Protein AF-A0A8U1BIF5-F1 (afdb_monomer_lite)

Secondary structure (DSSP, 8-state):
-PPPEEEE---GGGHHHHHHS-GGGGGSHHHHHHHHHHHHHTTSEEEE----S---------------------------S---HHHHHHHTTTTSPPPPHHHHHHHHHHHHHHHHHHHHHHHHHSHHHHHHHHHHHHHHHHHHHHHHHHHHHHHHHHT-PPPPPPPP-----------

Structure (mmCIF, N/CA/C/O backbone):
data_AF-A0A8U1BIF5-F1
#
_entry.id   AF-A0A8U1BIF5-F1
#
loop_
_atom_site.group_PDB
_atom_site.id
_atom_site.type_symbol
_atom_site.label_atom_id
_atom_site.label_alt_id
_atom_site.label_comp_id
_atom_site.label_asym_id
_atom_site.label_entity_id
_atom_site.label_seq_id
_atom_site.pdbx_PDB_ins_code
_atom_site.Cartn_x
_atom_site.Cartn_y
_atom_site.Cartn_z
_atom_site.occupancy
_atom_site.B_iso_or_equiv
_atom_site.auth_seq_id
_atom_site.auth_comp_id
_atom_site.auth_asym_id
_atom_site.auth_atom_id
_atom_site.pdbx_PDB_model_num
ATOM 1 N N . MET A 1 1 ? -1.801 -7.694 17.442 1.00 39.91 1 MET A N 1
ATOM 2 C CA . MET A 1 1 ? -0.949 -8.148 16.326 1.00 39.91 1 MET A CA 1
ATOM 3 C C . MET A 1 1 ? -0.050 -7.006 15.877 1.00 39.91 1 MET A C 1
ATOM 5 O O . MET A 1 1 ? -0.593 -5.944 15.573 1.00 39.91 1 MET A O 1
ATOM 9 N N . PRO A 1 2 ? 1.286 -7.154 15.883 1.00 49.31 2 PRO A N 1
ATOM 10 C CA . PRO A 1 2 ? 2.153 -6.199 15.201 1.00 49.31 2 PRO A CA 1
ATOM 11 C C . PRO A 1 2 ? 1.771 -6.178 13.717 1.00 49.31 2 PRO A C 1
ATOM 13 O O . PRO A 1 2 ? 1.624 -7.221 13.086 1.00 49.31 2 PRO A O 1
ATOM 16 N N . THR A 1 3 ? 1.511 -4.988 13.175 1.00 53.16 3 THR A N 1
ATOM 17 C CA . THR A 1 3 ? 1.183 -4.838 11.753 1.00 53.16 3 THR A CA 1
ATOM 18 C C . THR A 1 3 ? 2.386 -5.275 10.930 1.00 53.16 3 THR A C 1
ATOM 20 O O . THR A 1 3 ? 3.443 -4.657 11.086 1.00 53.16 3 THR A O 1
ATOM 23 N N . PRO A 1 4 ? 2.247 -6.265 10.036 1.00 59.94 4 PRO A N 1
ATOM 24 C CA . PRO A 1 4 ? 3.341 -6.623 9.160 1.00 59.94 4 PRO A CA 1
ATOM 25 C C . PRO A 1 4 ? 3.730 -5.414 8.307 1.00 59.94 4 PRO A C 1
ATOM 27 O O . PRO A 1 4 ? 2.884 -4.692 7.749 1.00 59.94 4 PRO A O 1
ATOM 30 N N . TYR A 1 5 ? 5.029 -5.167 8.235 1.00 73.81 5 TYR A N 1
ATOM 31 C CA . TYR A 1 5 ? 5.594 -4.093 7.443 1.00 73.81 5 TYR A CA 1
ATOM 32 C C . TYR A 1 5 ? 6.509 -4.689 6.383 1.00 73.81 5 TYR A C 1
ATOM 34 O O . TYR A 1 5 ? 7.292 -5.597 6.636 1.00 73.81 5 TYR A O 1
ATOM 42 N N . PHE A 1 6 ? 6.363 -4.199 5.158 1.00 84.94 6 PHE A N 1
ATOM 43 C CA . PHE A 1 6 ? 7.380 -4.419 4.147 1.00 84.94 6 PHE A CA 1
ATOM 44 C C . PHE A 1 6 ? 8.473 -3.363 4.313 1.00 84.94 6 PHE A C 1
ATOM 46 O O . PHE A 1 6 ? 8.212 -2.262 4.813 1.00 84.94 6 PHE A O 1
ATOM 53 N N . THR A 1 7 ? 9.659 -3.686 3.825 1.00 90.12 7 THR A N 1
ATOM 54 C CA . THR A 1 7 ? 10.799 -2.773 3.764 1.00 90.12 7 THR A CA 1
ATOM 55 C C . THR A 1 7 ? 11.155 -2.533 2.304 1.00 90.12 7 THR A C 1
ATOM 57 O O . THR A 1 7 ? 11.155 -3.479 1.521 1.00 90.12 7 THR A O 1
ATOM 60 N N . LEU A 1 8 ? 11.425 -1.275 1.942 1.00 94.62 8 LEU A N 1
ATOM 61 C CA . LEU A 1 8 ? 11.932 -0.889 0.625 1.00 94.62 8 LEU A CA 1
ATOM 62 C C . LEU A 1 8 ? 13.461 -0.786 0.679 1.00 94.62 8 LEU A C 1
ATOM 64 O O . LEU A 1 8 ? 13.992 0.081 1.370 1.00 94.62 8 LEU A O 1
ATOM 68 N N . ASP A 1 9 ? 14.151 -1.635 -0.072 1.00 94.94 9 ASP A N 1
ATOM 69 C CA . ASP A 1 9 ? 15.591 -1.576 -0.325 1.00 94.94 9 ASP A CA 1
ATOM 70 C C . ASP A 1 9 ? 15.832 -1.164 -1.784 1.00 94.94 9 ASP A C 1
ATOM 72 O O . ASP A 1 9 ? 15.836 -1.979 -2.704 1.00 94.94 9 ASP A O 1
ATOM 76 N N . ALA A 1 10 ? 15.960 0.142 -2.025 1.00 95.06 10 ALA A N 1
ATOM 77 C CA . ALA A 1 10 ? 16.129 0.671 -3.374 1.00 95.06 10 ALA A CA 1
ATOM 78 C C . ALA A 1 10 ? 17.547 0.402 -3.898 1.00 95.06 10 ALA A C 1
ATOM 80 O O . ALA A 1 10 ? 18.522 1.030 -3.480 1.00 95.06 10 ALA A O 1
ATOM 81 N N . GLN A 1 11 ? 17.668 -0.473 -4.892 1.00 95.44 11 GLN A N 1
ATOM 82 C CA . GLN A 1 11 ? 18.962 -0.920 -5.386 1.00 95.44 11 GLN A CA 1
ATOM 83 C C . GLN A 1 11 ? 19.448 -0.062 -6.554 1.00 95.44 11 GLN A C 1
ATOM 85 O O . GLN A 1 11 ? 18.744 0.185 -7.543 1.00 95.44 11 GLN A O 1
ATOM 90 N N . LEU A 1 12 ? 20.712 0.363 -6.477 1.00 93.81 12 LEU A N 1
ATOM 91 C CA . LEU A 1 12 ? 21.331 1.260 -7.459 1.00 93.81 12 LEU A CA 1
ATOM 92 C C . LEU A 1 12 ? 21.255 0.715 -8.895 1.00 93.81 12 LEU A C 1
ATOM 94 O O . LEU A 1 12 ? 20.944 1.454 -9.826 1.00 93.81 12 LEU A O 1
ATOM 98 N N . ARG A 1 13 ? 21.451 -0.600 -9.063 1.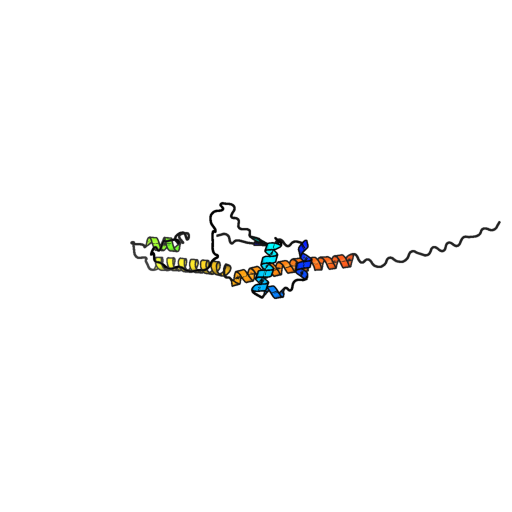00 95.25 13 ARG A N 1
ATOM 99 C CA . ARG A 1 13 ? 21.428 -1.297 -10.363 1.00 95.25 13 ARG A CA 1
ATOM 100 C C . ARG A 1 13 ? 20.119 -1.134 -11.142 1.00 95.25 13 ARG A C 1
ATOM 102 O O . ARG A 1 13 ? 20.127 -1.241 -12.364 1.00 95.25 13 ARG A O 1
ATOM 109 N N . PHE A 1 14 ? 19.014 -0.850 -10.455 1.00 96.38 14 PHE A N 1
ATOM 110 C CA . PHE A 1 14 ? 17.703 -0.674 -11.077 1.00 96.38 14 PHE A CA 1
ATOM 111 C C . PHE A 1 14 ? 17.321 0.790 -11.293 1.00 96.38 14 PHE A C 1
ATOM 113 O O . PHE A 1 14 ? 16.252 1.067 -11.827 1.00 96.38 14 PHE A O 1
ATOM 120 N N . HIS A 1 15 ? 18.171 1.755 -10.937 1.00 95.38 15 HIS A N 1
ATOM 121 C CA . HIS A 1 15 ? 17.793 3.163 -11.036 1.00 95.38 15 HIS A CA 1
ATOM 122 C C . HIS A 1 15 ? 17.472 3.606 -12.471 1.00 95.38 15 HIS A C 1
ATOM 124 O O . HIS A 1 15 ? 16.437 4.229 -12.701 1.00 95.38 15 HIS A O 1
ATOM 130 N N . ASP A 1 16 ? 18.270 3.187 -13.454 1.00 95.38 16 ASP A N 1
ATOM 131 C CA . ASP A 1 16 ? 17.993 3.473 -14.868 1.00 95.38 16 ASP A CA 1
ATOM 132 C C . ASP A 1 16 ? 16.726 2.777 -15.388 1.00 95.38 16 ASP A C 1
ATOM 134 O O . ASP A 1 16 ? 16.078 3.290 -16.303 1.00 95.38 16 ASP A O 1
ATOM 138 N N . LYS A 1 17 ? 16.367 1.609 -14.828 1.00 95.81 17 LYS A N 1
ATOM 139 C CA . LYS A 1 17 ? 15.109 0.901 -15.134 1.00 95.81 17 LYS A CA 1
ATOM 140 C C . LYS A 1 17 ? 13.934 1.765 -14.675 1.00 95.81 17 LYS A C 1
ATOM 142 O O . LYS A 1 17 ? 13.051 2.060 -15.474 1.00 95.81 17 LYS A O 1
ATOM 147 N N . TRP A 1 18 ? 13.976 2.236 -13.430 1.00 95.81 18 TRP A N 1
ATOM 148 C CA . TRP A 1 18 ? 12.922 3.049 -12.819 1.00 95.81 18 TRP A CA 1
ATOM 149 C C . TRP A 1 18 ? 12.678 4.384 -13.524 1.00 95.81 18 TRP A C 1
ATOM 151 O O . TRP A 1 18 ? 11.527 4.779 -13.683 1.00 95.81 18 TRP A O 1
ATOM 161 N N . LEU A 1 19 ? 13.725 5.042 -14.023 1.00 95.25 19 LEU A N 1
ATOM 162 C CA . LEU A 1 19 ? 13.591 6.312 -14.752 1.00 95.25 19 LEU A CA 1
ATOM 163 C C . LEU A 1 19 ? 12.954 6.171 -16.142 1.00 95.25 19 LEU A C 1
ATOM 165 O O . LEU A 1 19 ? 12.495 7.160 -16.707 1.00 95.25 19 LEU A O 1
ATOM 169 N N . LYS A 1 20 ? 12.935 4.959 -16.706 1.00 95.62 20 LYS A N 1
ATOM 170 C CA . LYS A 1 20 ? 12.346 4.670 -18.025 1.00 95.62 20 LYS A CA 1
ATOM 171 C C . LYS A 1 20 ? 10.910 4.157 -17.941 1.00 95.62 20 LYS A C 1
ATOM 173 O O . LYS A 1 20 ? 10.258 4.009 -18.971 1.00 95.62 20 LYS A O 1
ATOM 178 N N . ILE A 1 21 ? 10.437 3.834 -16.741 1.00 93.75 21 ILE A N 1
ATOM 179 C CA . ILE A 1 21 ? 9.101 3.292 -16.518 1.00 93.75 21 ILE A CA 1
ATOM 180 C C . ILE A 1 21 ? 8.051 4.403 -16.626 1.00 93.75 21 ILE A C 1
ATOM 182 O O . ILE A 1 21 ? 8.236 5.509 -16.124 1.00 93.75 21 ILE A O 1
ATOM 186 N N . ASP A 1 22 ? 6.910 4.081 -17.237 1.00 95.19 22 ASP A N 1
ATOM 187 C CA .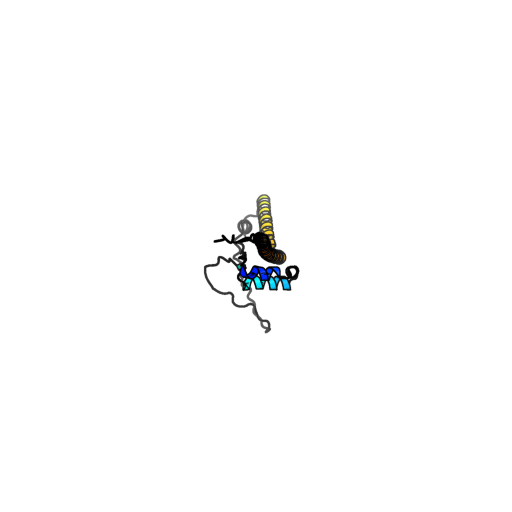 ASP A 1 22 ? 5.723 4.933 -17.182 1.00 95.19 22 ASP A CA 1
ATOM 188 C C . ASP A 1 22 ? 5.045 4.826 -15.807 1.00 95.19 22 ASP A C 1
ATOM 190 O O . ASP A 1 22 ? 4.356 3.849 -15.498 1.00 95.19 22 ASP A O 1
ATOM 194 N N . LEU A 1 23 ? 5.235 5.859 -14.984 1.00 94.31 23 LEU A N 1
ATOM 195 C CA . LEU A 1 23 ? 4.708 5.936 -13.622 1.00 94.31 23 LEU A CA 1
ATOM 196 C C . LEU A 1 23 ? 3.172 6.003 -13.573 1.00 94.31 23 LEU A C 1
ATOM 198 O O . LEU A 1 23 ? 2.583 5.642 -12.554 1.00 94.31 23 LEU A O 1
ATOM 202 N N . GLN A 1 24 ? 2.497 6.416 -14.654 1.00 96.12 24 GLN A N 1
ATOM 203 C CA . GLN A 1 24 ? 1.029 6.478 -14.690 1.00 96.12 24 GLN A CA 1
ATOM 204 C C . GLN A 1 24 ? 0.383 5.093 -14.551 1.00 96.12 24 GLN A C 1
ATOM 206 O O . GLN A 1 24 ? -0.740 4.981 -14.048 1.00 96.12 24 GLN A O 1
ATOM 211 N N . ARG A 1 25 ? 1.106 4.021 -14.905 1.00 95.44 25 ARG A N 1
ATOM 212 C CA . ARG A 1 25 ? 0.632 2.631 -14.785 1.00 95.44 25 ARG A CA 1
ATOM 213 C C . ARG A 1 25 ? 0.196 2.272 -13.364 1.00 95.44 25 ARG A C 1
ATOM 215 O O . ARG A 1 25 ? -0.738 1.485 -13.205 1.00 95.44 25 ARG A O 1
ATOM 222 N N . VAL A 1 26 ? 0.773 2.917 -12.347 1.00 96.50 26 VAL A N 1
ATOM 223 C CA . VAL A 1 26 ? 0.481 2.692 -10.920 1.00 96.50 26 VAL A CA 1
ATOM 224 C C . VAL A 1 26 ? -0.969 3.028 -10.516 1.00 96.50 26 VAL A C 1
ATOM 226 O O . VAL A 1 26 ? -1.466 2.589 -9.472 1.00 96.50 26 VAL A O 1
ATOM 229 N N . PHE A 1 27 ? -1.680 3.817 -11.329 1.00 94.62 27 PHE A N 1
ATOM 230 C CA . PHE A 1 27 ? -3.078 4.180 -11.074 1.00 94.62 27 PHE A CA 1
ATOM 231 C C . PHE A 1 27 ? -4.076 3.147 -11.610 1.00 94.62 27 PHE A C 1
ATOM 233 O O . PHE A 1 27 ? -5.212 3.103 -11.135 1.00 94.62 27 PHE A O 1
ATOM 240 N N . SER A 1 28 ? -3.644 2.263 -12.510 1.00 96.50 28 SER A N 1
ATOM 241 C CA . SER A 1 28 ? -4.424 1.103 -12.951 1.00 96.50 28 SER A CA 1
ATOM 242 C C . SER A 1 28 ? -4.250 -0.077 -11.987 1.00 96.50 28 SER A C 1
ATOM 244 O O . SER A 1 28 ? -3.209 -0.212 -11.348 1.00 96.50 28 SER A O 1
ATOM 246 N N . ALA A 1 29 ? -5.268 -0.935 -11.852 1.00 92.00 29 ALA A N 1
ATOM 247 C CA . ALA A 1 29 ? -5.174 -2.108 -10.977 1.00 92.00 29 ALA A CA 1
ATOM 248 C C . ALA A 1 29 ? -4.119 -3.111 -11.474 1.00 92.00 29 ALA A C 1
ATOM 250 O O . ALA A 1 29 ? -3.314 -3.588 -10.681 1.00 92.00 29 ALA A O 1
ATOM 251 N N . GLU A 1 30 ? -4.100 -3.372 -12.782 1.00 96.00 30 GLU A N 1
ATOM 252 C CA . GLU A 1 30 ? -3.140 -4.268 -13.431 1.00 96.00 30 GLU A CA 1
ATOM 253 C C . GLU A 1 30 ? -1.713 -3.718 -13.343 1.00 96.00 30 GLU A C 1
ATOM 255 O O . GLU A 1 30 ? -0.833 -4.389 -12.812 1.00 96.00 30 GLU A O 1
ATOM 260 N N . GLY A 1 31 ? -1.499 -2.455 -13.729 1.00 97.12 31 GLY A N 1
ATOM 261 C CA . GLY A 1 31 ? -0.177 -1.832 -13.672 1.00 97.12 31 GLY A CA 1
ATOM 262 C C . GLY A 1 31 ? 0.378 -1.710 -12.251 1.00 97.12 31 GLY A C 1
ATOM 263 O O . GLY A 1 31 ? 1.573 -1.912 -12.050 1.00 97.12 31 GLY A O 1
ATOM 264 N N . LEU A 1 32 ? -0.469 -1.455 -11.245 1.00 96.94 32 LEU A N 1
ATOM 265 C CA . LEU A 1 32 ? -0.055 -1.493 -9.839 1.00 96.94 32 LEU A CA 1
ATOM 266 C C . LEU A 1 32 ? 0.459 -2.883 -9.441 1.00 96.94 32 LEU A C 1
ATOM 268 O O . LEU A 1 32 ? 1.528 -2.987 -8.843 1.00 96.94 32 LEU A O 1
ATOM 272 N N . SER A 1 33 ? -0.287 -3.939 -9.774 1.00 96.00 33 SER A N 1
ATOM 273 C CA . SER A 1 33 ? 0.106 -5.319 -9.476 1.00 96.00 33 SER A CA 1
ATOM 274 C C . SER A 1 33 ? 1.389 -5.721 -10.199 1.00 96.00 33 SER A C 1
ATOM 276 O O . SER A 1 33 ? 2.267 -6.316 -9.582 1.00 96.00 33 SER A O 1
ATOM 278 N N . GLU A 1 34 ? 1.534 -5.371 -11.475 1.00 96.81 34 GLU A N 1
ATOM 279 C CA . GLU A 1 34 ? 2.747 -5.645 -12.248 1.00 96.81 34 GLU A CA 1
ATOM 280 C C . GLU A 1 34 ? 3.974 -4.964 -11.639 1.00 96.81 34 GLU A C 1
ATOM 282 O O . GLU A 1 34 ? 4.972 -5.628 -11.376 1.00 96.81 34 GLU A O 1
ATOM 287 N N . MET A 1 35 ? 3.895 -3.659 -11.363 1.00 97.06 35 MET A N 1
ATOM 288 C CA . MET A 1 35 ? 5.009 -2.899 -10.789 1.00 97.06 35 MET A CA 1
ATOM 289 C C . MET A 1 35 ? 5.380 -3.394 -9.389 1.00 97.06 35 MET A C 1
ATOM 291 O O . MET A 1 35 ? 6.560 -3.529 -9.080 1.00 97.06 35 MET A O 1
ATOM 295 N N . TRP A 1 36 ? 4.383 -3.701 -8.555 1.00 95.81 36 TRP A N 1
ATOM 296 C CA . TRP A 1 36 ? 4.610 -4.279 -7.232 1.00 95.81 36 TRP A CA 1
ATOM 297 C C . TRP A 1 36 ? 5.305 -5.641 -7.327 1.00 95.81 36 TRP A C 1
ATOM 299 O O . TRP A 1 36 ? 6.297 -5.875 -6.645 1.00 95.81 36 TRP A O 1
ATOM 309 N N . ASN A 1 37 ? 4.835 -6.521 -8.213 1.00 95.44 37 ASN A N 1
ATOM 310 C CA . ASN A 1 37 ? 5.441 -7.834 -8.424 1.00 95.44 37 ASN A CA 1
ATOM 311 C C . ASN A 1 37 ? 6.874 -7.725 -8.957 1.00 95.44 37 ASN A C 1
ATOM 313 O O . ASN A 1 37 ? 7.722 -8.514 -8.556 1.00 95.44 37 ASN A O 1
ATOM 317 N N . GLU A 1 38 ? 7.164 -6.760 -9.831 1.00 95.69 38 GLU A N 1
ATOM 318 C CA . GLU A 1 38 ? 8.534 -6.485 -10.274 1.00 95.69 38 GLU A CA 1
ATOM 319 C C . GLU A 1 38 ? 9.432 -6.072 -9.103 1.00 95.69 38 GLU A C 1
ATOM 321 O O . GLU A 1 38 ? 10.530 -6.600 -8.991 1.00 95.69 38 GLU A O 1
ATOM 326 N N . MET A 1 39 ? 8.953 -5.228 -8.182 1.00 95.56 39 MET A N 1
ATOM 327 C CA . MET A 1 39 ? 9.711 -4.875 -6.971 1.00 95.56 39 MET A CA 1
ATOM 328 C C . MET A 1 39 ? 9.986 -6.087 -6.075 1.00 95.56 39 MET A C 1
ATOM 330 O O . MET A 1 39 ? 11.070 -6.179 -5.502 1.00 95.56 39 MET A O 1
ATOM 334 N N . VAL A 1 40 ? 9.031 -7.021 -5.959 1.00 94.62 40 VAL A N 1
ATOM 335 C CA . VAL A 1 40 ? 9.244 -8.288 -5.234 1.00 94.62 40 VAL A CA 1
ATOM 336 C C . VAL A 1 40 ? 10.304 -9.138 -5.940 1.00 94.62 40 VAL A C 1
ATOM 338 O O . VAL A 1 40 ? 11.208 -9.649 -5.287 1.00 94.62 40 VAL A O 1
ATOM 341 N N . LYS A 1 41 ? 10.220 -9.283 -7.270 1.00 94.69 41 LYS A N 1
ATOM 342 C CA . LYS A 1 41 ? 11.180 -10.071 -8.069 1.00 94.69 41 LYS A CA 1
ATOM 343 C C . LYS A 1 41 ? 12.590 -9.488 -8.047 1.00 94.69 41 LYS A C 1
ATOM 345 O O . LYS A 1 41 ? 13.554 -10.242 -8.041 1.00 94.69 41 LYS A O 1
ATOM 350 N N . ASP A 1 42 ? 12.695 -8.164 -8.060 1.00 94.94 42 ASP A N 1
ATOM 351 C CA . ASP A 1 42 ? 13.960 -7.434 -7.996 1.00 94.94 42 ASP A CA 1
ATOM 352 C C . ASP A 1 42 ? 14.558 -7.443 -6.568 1.00 94.94 42 ASP A C 1
ATOM 354 O O . ASP A 1 42 ? 15.649 -6.911 -6.356 1.00 94.94 42 ASP A O 1
ATOM 358 N N . GLU A 1 43 ? 13.864 -8.059 -5.598 1.00 93.88 43 GLU A N 1
ATOM 359 C CA . GLU A 1 43 ? 14.205 -8.099 -4.168 1.00 93.88 43 GLU A CA 1
ATOM 360 C C . GLU A 1 43 ? 14.302 -6.700 -3.531 1.00 93.88 43 GLU A C 1
ATOM 362 O O . GLU A 1 43 ? 14.895 -6.528 -2.469 1.00 93.88 43 GLU A O 1
ATOM 367 N N . GLU A 1 44 ? 13.703 -5.686 -4.163 1.00 94.62 44 GLU A N 1
ATOM 368 C CA . GLU A 1 44 ? 13.672 -4.317 -3.640 1.00 94.62 44 GLU A CA 1
ATOM 369 C C . GLU A 1 44 ? 12.601 -4.145 -2.560 1.00 94.62 44 GLU A C 1
ATOM 371 O O . GLU A 1 44 ? 12.650 -3.181 -1.802 1.00 94.62 44 GLU A O 1
ATOM 376 N N . ILE A 1 45 ? 11.629 -5.058 -2.467 1.00 94.12 45 ILE A N 1
ATOM 377 C CA . ILE A 1 45 ? 10.704 -5.120 -1.332 1.00 94.12 45 ILE A CA 1
ATOM 378 C C . ILE A 1 45 ? 10.689 -6.501 -0.699 1.00 94.12 45 ILE A C 1
ATOM 380 O O . ILE A 1 45 ? 10.503 -7.519 -1.363 1.00 94.12 45 ILE A O 1
ATOM 384 N N . THR A 1 46 ? 10.831 -6.518 0.619 1.00 88.81 46 THR A N 1
ATOM 385 C CA . THR A 1 46 ? 10.751 -7.726 1.440 1.00 88.81 46 THR A CA 1
ATOM 386 C C . THR A 1 46 ? 9.656 -7.562 2.476 1.00 88.81 46 THR A C 1
ATOM 388 O O . THR A 1 46 ? 9.406 -6.464 2.977 1.00 88.81 46 THR A O 1
ATOM 391 N N . PHE A 1 47 ? 8.959 -8.652 2.776 1.00 81.56 47 PHE A N 1
ATOM 392 C CA . PHE A 1 47 ? 7.964 -8.687 3.835 1.00 81.56 47 PHE A CA 1
ATOM 393 C C . PHE A 1 47 ? 8.658 -9.089 5.137 1.00 81.56 47 PHE A C 1
ATOM 395 O O . PHE A 1 47 ? 9.043 -10.246 5.289 1.00 81.56 47 PHE A O 1
ATOM 402 N N . ASN A 1 48 ? 8.813 -8.151 6.075 1.00 67.88 48 ASN A N 1
ATOM 403 C CA . ASN A 1 48 ? 9.243 -8.476 7.432 1.00 67.88 48 ASN A CA 1
ATOM 404 C C . ASN A 1 48 ? 8.026 -8.997 8.203 1.00 67.88 48 ASN A C 1
ATOM 406 O O . ASN A 1 48 ? 7.373 -8.281 8.962 1.00 67.88 48 ASN A O 1
ATOM 410 N N . GLY A 1 49 ? 7.696 -10.261 7.958 1.00 58.94 49 GLY A N 1
ATOM 411 C CA . GLY A 1 49 ? 6.983 -11.066 8.932 1.00 58.94 49 GLY A CA 1
ATOM 412 C C . GLY A 1 49 ? 8.031 -11.607 9.886 1.00 58.94 49 GLY A C 1
ATOM 413 O O . GLY A 1 49 ? 8.736 -12.552 9.550 1.00 58.94 49 GLY A O 1
ATOM 414 N N . GLU A 1 50 ? 8.192 -10.995 11.053 1.00 47.72 50 GLU A N 1
ATOM 415 C CA . GLU A 1 50 ? 8.860 -11.662 12.167 1.00 47.72 50 GLU A CA 1
ATOM 416 C C . GLU A 1 50 ? 7.959 -12.805 12.656 1.00 47.72 50 GLU A C 1
ATOM 418 O O . GLU A 1 50 ? 7.248 -12.705 13.647 1.00 47.72 50 GLU A O 1
ATOM 423 N N . GLU A 1 51 ? 7.975 -13.892 11.889 1.00 44.22 51 GLU A N 1
ATOM 424 C CA . GLU A 1 51 ? 7.487 -15.216 12.247 1.00 44.22 51 GLU A CA 1
ATOM 425 C C . GLU A 1 51 ? 8.651 -16.189 12.039 1.00 44.22 51 GLU A C 1
ATOM 427 O O . GLU A 1 51 ? 8.711 -16.994 11.115 1.00 44.22 51 GLU A O 1
ATOM 432 N N . SER A 1 52 ? 9.660 -16.063 12.898 1.00 45.66 52 SER A N 1
ATOM 433 C CA . SER A 1 52 ? 10.629 -17.129 13.117 1.00 45.66 52 SER A CA 1
ATOM 434 C C . SER A 1 52 ? 10.135 -18.005 14.268 1.00 45.66 52 SER A C 1
ATOM 436 O O . SER A 1 52 ? 10.663 -17.911 15.374 1.00 45.66 52 SER A O 1
ATOM 438 N N . ALA A 1 53 ? 9.108 -18.820 14.026 1.00 40.22 53 ALA A N 1
ATOM 439 C CA . ALA A 1 53 ? 8.874 -20.084 14.728 1.00 40.22 53 ALA A CA 1
ATOM 440 C C . ALA A 1 53 ? 7.702 -20.841 14.077 1.00 40.22 53 ALA A C 1
ATOM 442 O O . ALA A 1 53 ? 6.566 -20.407 14.176 1.00 40.22 53 ALA A O 1
ATOM 443 N N . HIS A 1 54 ? 8.019 -22.018 13.531 1.00 29.12 54 HIS A N 1
ATOM 444 C CA . HIS A 1 54 ? 7.132 -23.087 13.048 1.00 29.12 54 HIS A CA 1
ATOM 445 C C . HIS A 1 54 ? 6.533 -22.984 11.627 1.00 29.12 54 HIS A C 1
ATOM 447 O O . HIS A 1 54 ? 5.679 -22.147 11.370 1.00 29.12 54 HIS A O 1
ATOM 453 N N . PRO A 1 55 ? 6.913 -23.900 10.710 1.00 40.62 55 PRO A N 1
ATOM 454 C CA . PRO A 1 55 ? 6.210 -24.114 9.457 1.00 40.62 55 PRO A CA 1
ATOM 455 C C . PRO A 1 55 ? 5.193 -25.238 9.654 1.00 40.62 55 PRO A C 1
ATOM 457 O O . PRO A 1 55 ? 5.569 -26.394 9.539 1.00 40.62 55 PRO A O 1
ATOM 460 N N . GLU A 1 56 ? 3.930 -24.947 9.951 1.00 36.62 56 GLU A N 1
ATOM 461 C CA . GLU A 1 56 ? 2.879 -25.962 9.810 1.00 36.62 56 GLU A CA 1
ATOM 462 C C . GLU A 1 56 ? 1.609 -25.321 9.231 1.00 36.62 56 GLU A C 1
ATOM 464 O O . GLU A 1 56 ? 0.998 -24.442 9.829 1.00 36.62 56 GLU A O 1
ATOM 469 N N . ASP A 1 57 ? 1.266 -25.812 8.041 1.00 33.56 57 ASP A N 1
ATOM 470 C CA . ASP A 1 57 ? -0.028 -25.774 7.357 1.00 33.56 57 ASP A CA 1
ATOM 471 C C . ASP A 1 57 ? -0.572 -24.441 6.803 1.00 33.56 57 ASP A C 1
ATOM 473 O O . ASP A 1 57 ? -1.472 -23.796 7.334 1.00 33.56 57 ASP A O 1
ATOM 477 N N . CYS A 1 58 ? -0.108 -24.105 5.597 1.00 33.75 58 CYS A N 1
ATOM 478 C CA . CYS A 1 58 ? -0.923 -23.386 4.620 1.00 33.75 58 CYS A CA 1
ATOM 479 C C . CYS A 1 58 ? -1.012 -24.252 3.363 1.00 33.75 58 CYS A C 1
ATOM 481 O O . CYS A 1 58 ? -0.252 -24.078 2.407 1.00 33.75 58 CYS A O 1
ATOM 483 N N . THR A 1 59 ? -1.912 -25.232 3.406 1.00 36.88 59 THR A N 1
ATOM 484 C CA . THR A 1 59 ? -2.239 -26.069 2.255 1.00 36.88 59 THR A CA 1
ATOM 485 C C . THR A 1 59 ? -3.615 -25.671 1.716 1.00 36.88 59 THR A C 1
ATOM 487 O O . THR A 1 59 ? -4.629 -25.774 2.398 1.00 36.88 59 THR A O 1
ATOM 490 N N . ASP A 1 60 ? -3.587 -25.230 0.458 1.00 34.81 60 ASP A N 1
ATOM 491 C CA . ASP A 1 60 ? -4.658 -25.195 -0.541 1.00 34.81 60 ASP A CA 1
ATOM 492 C C . ASP A 1 60 ? -5.785 -24.153 -0.453 1.00 34.81 60 ASP A C 1
ATOM 494 O O . ASP A 1 60 ? -6.798 -24.314 0.218 1.00 34.81 60 ASP A O 1
ATOM 498 N N . CYS A 1 61 ? -5.699 -23.163 -1.352 1.00 32.12 61 CYS A N 1
ATOM 499 C CA . CYS A 1 61 ? -6.865 -22.540 -1.987 1.00 32.12 61 CYS A CA 1
ATOM 500 C C . CYS A 1 61 ? -6.588 -22.242 -3.475 1.00 32.12 61 CYS A C 1
ATOM 502 O O . CYS A 1 61 ? -6.514 -21.092 -3.902 1.00 32.12 61 CYS A O 1
ATOM 504 N N . PHE A 1 62 ? -6.471 -23.296 -4.287 1.00 35.06 62 PHE A N 1
ATOM 505 C CA . PHE A 1 62 ? -6.757 -23.250 -5.726 1.00 35.06 62 PHE A CA 1
ATOM 506 C C . PHE A 1 62 ? -7.535 -24.507 -6.120 1.00 35.06 62 PHE A C 1
ATOM 508 O O . PHE A 1 62 ? -7.071 -25.614 -5.880 1.00 35.06 62 PHE A O 1
ATOM 515 N N . GLY A 1 63 ? -8.674 -24.341 -6.800 1.00 30.03 63 GLY A N 1
ATOM 516 C CA . GLY A 1 63 ? -9.259 -25.423 -7.597 1.00 30.03 63 GLY A CA 1
ATOM 517 C C . GLY A 1 63 ? -10.762 -25.620 -7.444 1.00 30.03 63 GLY A C 1
ATOM 518 O O . GLY A 1 63 ? -11.249 -26.297 -6.550 1.00 30.03 63 GLY A O 1
ATOM 519 N N . THR A 1 64 ? -11.498 -25.072 -8.398 1.00 34.31 64 THR A N 1
ATOM 520 C CA . THR A 1 64 ? -12.902 -25.338 -8.710 1.00 34.31 64 THR A CA 1
ATOM 521 C C . THR A 1 64 ? -13.188 -26.839 -8.935 1.00 34.31 64 THR A C 1
ATOM 523 O O . THR A 1 64 ? -12.418 -27.490 -9.635 1.00 34.31 64 THR A O 1
ATOM 526 N N . GLN A 1 65 ? -14.360 -27.332 -8.478 1.00 34.78 65 GLN A N 1
ATOM 527 C CA . GLN A 1 65 ? -15.359 -28.137 -9.236 1.00 34.78 65 GLN A CA 1
ATOM 528 C C . GLN A 1 65 ? -15.974 -29.368 -8.503 1.00 34.78 65 GLN A C 1
ATOM 530 O O . GLN A 1 65 ? -15.386 -30.437 -8.441 1.00 34.78 65 GLN A O 1
ATOM 535 N N . LYS A 1 66 ? -17.242 -29.196 -8.078 1.00 40.97 66 LYS A N 1
ATOM 536 C CA . LYS A 1 66 ? -18.394 -30.136 -7.967 1.00 40.97 66 LYS A CA 1
ATOM 537 C C . LYS A 1 66 ? -18.184 -31.598 -7.502 1.00 40.97 66 LYS A C 1
ATOM 539 O O . LYS A 1 66 ? -17.729 -32.410 -8.300 1.00 40.97 66 LYS A O 1
ATOM 544 N N . LYS A 1 67 ? -18.826 -31.979 -6.379 1.00 32.84 67 LYS A N 1
ATOM 545 C CA . LYS A 1 67 ? -19.881 -33.027 -6.304 1.00 32.84 67 LYS A CA 1
ATOM 546 C C . LYS A 1 67 ? -20.598 -33.011 -4.936 1.00 32.84 67 LYS A C 1
ATOM 548 O O . LYS A 1 67 ? -19.991 -32.711 -3.921 1.00 32.84 67 LYS A O 1
ATOM 553 N N . ASP A 1 68 ? -21.894 -33.286 -5.007 1.00 35.66 68 ASP A N 1
ATOM 554 C CA . ASP A 1 68 ? -22.953 -33.334 -3.991 1.00 35.66 68 ASP A CA 1
ATOM 555 C C . ASP A 1 68 ? -22.723 -34.368 -2.861 1.00 35.66 68 ASP A C 1
ATOM 557 O O . ASP A 1 68 ? -22.143 -35.418 -3.140 1.00 35.66 68 ASP A O 1
ATOM 561 N N . GLU A 1 69 ? -23.212 -34.056 -1.645 1.00 31.78 69 GLU A N 1
ATOM 562 C CA . GLU A 1 69 ? -23.926 -34.926 -0.672 1.00 31.78 69 GLU A CA 1
ATOM 563 C C . GLU A 1 69 ? -23.606 -34.624 0.821 1.00 31.78 69 GLU A C 1
ATOM 565 O O . GLU A 1 69 ? -22.541 -34.944 1.340 1.00 31.78 69 GLU A O 1
ATOM 570 N N . SER A 1 70 ? -24.581 -33.994 1.496 1.00 41.69 70 SER A N 1
ATOM 571 C CA . SER A 1 70 ? -24.983 -34.110 2.916 1.00 41.69 70 SER A CA 1
ATOM 572 C C . SER A 1 70 ? -23.957 -34.588 3.972 1.00 41.69 70 SER A C 1
ATOM 574 O O . SER A 1 70 ? -23.746 -35.792 4.113 1.00 41.69 70 SER A O 1
ATOM 576 N N . ASN A 1 71 ? -23.535 -33.694 4.883 1.00 29.86 71 ASN A N 1
ATOM 577 C CA . ASN A 1 71 ? -23.587 -33.969 6.332 1.00 29.86 71 ASN A CA 1
ATOM 578 C C . ASN A 1 71 ? -23.466 -32.685 7.173 1.00 29.86 71 ASN A C 1
ATOM 580 O O . ASN A 1 71 ? -22.538 -31.897 7.007 1.00 29.86 71 ASN A O 1
ATOM 584 N N . ASP A 1 72 ? -24.406 -32.536 8.096 1.00 43.62 72 ASP A N 1
ATOM 585 C CA . ASP A 1 72 ? -24.483 -31.540 9.158 1.00 43.62 72 ASP A CA 1
ATOM 586 C C . ASP A 1 72 ? -23.353 -31.758 10.184 1.00 43.62 72 ASP A C 1
ATOM 588 O O . ASP A 1 72 ? -23.189 -32.866 10.704 1.00 43.62 72 ASP A O 1
ATOM 592 N N . LYS A 1 73 ? -22.540 -30.721 10.422 1.00 38.66 73 LYS A 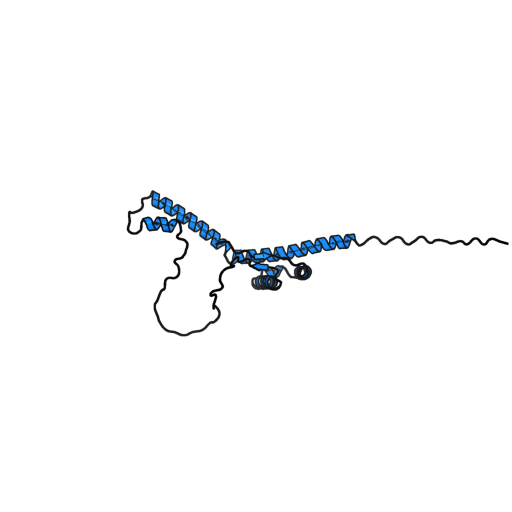N 1
ATOM 593 C CA . LYS A 1 73 ? -21.650 -30.542 11.584 1.00 38.66 73 LYS A CA 1
ATOM 594 C C . LYS A 1 73 ? -21.045 -29.141 11.524 1.00 38.66 73 LYS A C 1
ATOM 596 O O . LYS A 1 73 ? -19.909 -28.948 11.095 1.00 38.66 73 LYS A O 1
ATOM 601 N N . GLU A 1 74 ? -21.812 -28.165 11.996 1.00 45.09 74 GLU A N 1
ATOM 602 C CA . GLU A 1 74 ? -21.260 -26.913 12.510 1.00 45.09 74 GLU A CA 1
ATOM 603 C C . GLU A 1 74 ? -20.245 -27.249 13.616 1.00 45.09 74 GLU A C 1
ATOM 605 O O . GLU A 1 74 ? -20.598 -27.620 14.738 1.00 45.09 74 GLU A O 1
ATOM 610 N N . LYS A 1 75 ? -18.954 -27.175 13.292 1.00 34.22 75 LYS A N 1
ATOM 611 C CA . LYS A 1 75 ? -17.873 -27.177 14.275 1.00 34.22 75 LYS A CA 1
ATOM 612 C C . LYS A 1 75 ? -17.247 -25.792 14.292 1.00 34.22 75 LYS A C 1
ATOM 614 O O . LYS A 1 75 ? -16.336 -25.501 13.537 1.00 34.22 75 LYS A O 1
ATOM 619 N N . LYS A 1 76 ? -17.821 -24.958 15.160 1.00 43.62 76 LYS A N 1
ATOM 620 C CA . LYS A 1 76 ? -17.125 -24.232 16.228 1.00 43.62 76 LYS A CA 1
ATOM 621 C C . LYS A 1 76 ? -15.613 -24.040 15.997 1.00 43.62 76 LYS A C 1
ATOM 623 O O . LYS A 1 76 ? -14.816 -24.751 16.598 1.00 43.62 76 LYS A O 1
ATOM 628 N N . GLU A 1 77 ? -15.246 -23.064 15.175 1.00 35.44 77 GLU A N 1
ATOM 629 C CA . GLU A 1 77 ? -13.874 -22.556 15.037 1.00 35.44 77 GLU A CA 1
ATOM 630 C C . GLU A 1 77 ? -13.916 -21.027 14.908 1.00 35.44 77 GLU A C 1
ATOM 632 O O . GLU A 1 77 ? -13.643 -20.465 13.858 1.00 35.44 77 GLU A O 1
ATOM 637 N N . GLU A 1 78 ? -14.333 -20.340 15.973 1.00 39.25 78 GLU A N 1
ATOM 638 C CA . GLU A 1 78 ? -14.107 -18.893 16.111 1.00 39.25 78 GLU A CA 1
ATOM 639 C C . GLU A 1 78 ? -14.195 -18.483 17.594 1.00 39.25 78 GLU A C 1
ATOM 641 O O . GLU A 1 78 ? -14.974 -17.628 17.993 1.00 39.25 78 GLU A O 1
ATOM 646 N N . GLU A 1 79 ? -13.443 -19.156 18.467 1.00 42.09 79 GLU A N 1
ATOM 647 C CA . GLU A 1 79 ? -13.376 -18.802 19.895 1.00 42.09 79 GLU A CA 1
ATOM 648 C C . GLU A 1 79 ? -11.916 -18.716 20.358 1.00 42.09 79 GLU A C 1
ATOM 650 O O . GLU A 1 79 ? -11.512 -19.358 21.313 1.00 42.09 79 GLU A O 1
ATOM 655 N N . GLU A 1 80 ? -11.100 -17.931 19.653 1.00 39.59 80 GLU A N 1
ATOM 656 C CA . GLU A 1 80 ? -9.851 -17.372 20.201 1.00 39.59 80 GLU A CA 1
ATOM 657 C C . GLU A 1 80 ? -9.666 -15.920 19.726 1.00 39.59 80 GLU A C 1
ATOM 659 O O . GLU A 1 80 ? -8.614 -15.488 19.259 1.00 39.59 80 GLU A O 1
ATOM 664 N N . VAL A 1 81 ? -10.723 -15.118 19.857 1.00 42.38 81 VAL A N 1
ATOM 665 C CA . VAL A 1 81 ? -10.554 -13.670 19.993 1.00 42.38 81 VAL A CA 1
ATOM 666 C C . VAL A 1 81 ? -10.274 -13.446 21.470 1.00 42.38 81 VAL A C 1
ATOM 668 O O . VAL A 1 81 ? -11.128 -13.748 22.296 1.00 42.38 81 VAL A O 1
ATOM 671 N N . SER A 1 82 ? -9.070 -12.966 21.797 1.00 47.44 82 SER A N 1
ATOM 672 C CA . SER A 1 82 ? -8.700 -12.437 23.118 1.00 47.44 82 SER A CA 1
ATOM 673 C C . SER A 1 82 ? -9.936 -11.887 23.826 1.00 47.44 82 SER A C 1
ATOM 675 O O . SER A 1 82 ? -10.510 -10.928 23.305 1.00 47.44 82 SER A O 1
ATOM 677 N N . THR A 1 83 ? -10.378 -12.516 24.921 1.00 54.09 83 THR A N 1
ATOM 678 C CA . THR A 1 83 ? -11.631 -12.165 25.603 1.00 54.09 83 THR A CA 1
ATOM 679 C C . THR A 1 83 ? -11.622 -10.674 25.898 1.00 54.09 83 THR A C 1
ATOM 681 O O . THR A 1 83 ? -10.900 -10.182 26.767 1.00 54.09 83 THR A O 1
ATOM 684 N N . SER A 1 84 ? -12.336 -9.925 25.058 1.00 69.06 84 SER A N 1
ATOM 685 C CA . SER A 1 84 ? -12.268 -8.474 25.080 1.00 69.06 84 SER A CA 1
ATOM 686 C C . SER A 1 84 ? -12.850 -7.978 26.397 1.00 69.06 84 SER A C 1
ATOM 688 O O . SER A 1 84 ? -13.690 -8.646 26.999 1.00 69.06 84 SER A O 1
ATOM 690 N N . VAL A 1 85 ? -12.438 -6.797 26.857 1.00 74.25 85 VAL A N 1
ATOM 691 C CA . VAL A 1 85 ? -12.865 -6.244 28.154 1.00 74.25 85 VAL A CA 1
ATOM 692 C C . VAL A 1 85 ? -14.397 -6.229 28.283 1.00 74.25 85 VAL A C 1
ATOM 694 O O . VAL A 1 85 ? -14.921 -6.543 29.348 1.00 74.25 85 VAL A O 1
ATOM 697 N N . HIS A 1 86 ? -15.128 -5.968 27.192 1.00 77.38 86 HIS A N 1
ATOM 698 C CA . HIS A 1 86 ? -16.592 -6.060 27.173 1.00 77.38 86 HIS A CA 1
ATOM 699 C C . HIS A 1 86 ? -17.137 -7.481 27.377 1.00 77.38 86 HIS A C 1
ATOM 701 O O . HIS A 1 86 ? -18.164 -7.630 28.028 1.00 77.38 86 HIS A O 1
ATOM 707 N N . HIS A 1 87 ? -16.463 -8.513 26.861 1.00 81.12 87 HIS A N 1
ATOM 708 C CA . HIS A 1 87 ? -16.855 -9.913 27.047 1.00 81.12 87 HIS A CA 1
ATOM 709 C C . HIS A 1 87 ? -16.790 -10.282 28.527 1.00 81.12 87 HIS A C 1
ATOM 711 O O . HIS A 1 87 ? -17.758 -10.785 29.081 1.00 81.12 87 HIS A O 1
ATOM 717 N N . SER A 1 88 ? -15.693 -9.901 29.190 1.00 80.94 88 SER A N 1
ATOM 718 C CA . SER A 1 88 ? -15.523 -10.129 30.625 1.00 80.94 88 SER A CA 1
ATOM 719 C C . SER A 1 88 ? -16.590 -9.413 31.459 1.00 80.94 88 SER A C 1
ATOM 721 O O . SER A 1 88 ? -17.072 -9.979 32.434 1.00 80.94 88 SER A O 1
ATOM 723 N N . ILE A 1 89 ? -16.991 -8.195 31.073 1.00 81.69 89 ILE A N 1
ATOM 724 C CA . ILE A 1 89 ? -18.071 -7.455 31.747 1.00 81.69 89 ILE A CA 1
ATOM 725 C C . ILE A 1 89 ? -19.415 -8.175 31.566 1.00 81.69 89 ILE A C 1
ATOM 727 O O . ILE A 1 89 ? -20.124 -8.389 32.545 1.00 81.69 89 ILE A O 1
ATOM 731 N N . ILE A 1 90 ? -19.758 -8.574 30.340 1.00 83.19 90 ILE A N 1
ATOM 732 C CA . ILE A 1 90 ? -21.046 -9.216 30.035 1.00 83.19 90 ILE A CA 1
ATOM 733 C C . ILE A 1 90 ? -21.160 -10.583 30.727 1.00 83.19 90 ILE A C 1
ATOM 735 O O . ILE A 1 90 ? -22.199 -10.877 31.315 1.00 83.19 90 ILE A O 1
ATOM 739 N N . GLU A 1 91 ? -20.078 -11.365 30.765 1.00 84.38 91 GLU A N 1
ATOM 740 C CA . GLU A 1 91 ? -20.037 -12.666 31.447 1.00 84.38 91 GLU A CA 1
ATOM 741 C C . GLU A 1 91 ? -20.301 -12.566 32.955 1.00 84.38 91 GLU A C 1
ATOM 743 O O . GLU A 1 91 ? -20.836 -13.499 33.552 1.00 84.38 91 GLU A O 1
ATOM 748 N N . THR A 1 92 ? -19.990 -11.433 33.601 1.00 83.50 92 THR A N 1
ATOM 749 C CA . THR A 1 92 ? -20.331 -11.256 35.027 1.00 83.50 92 THR A CA 1
ATOM 750 C C . THR A 1 92 ? -21.838 -11.191 35.291 1.00 83.50 92 THR A C 1
ATOM 752 O O . THR A 1 92 ? -22.265 -11.332 36.442 1.00 83.50 92 THR A O 1
ATOM 755 N N . TRP A 1 93 ? -22.649 -11.004 34.248 1.00 85.31 93 TRP A N 1
ATOM 756 C CA . TRP A 1 93 ? -24.110 -10.973 34.322 1.00 85.31 93 TRP A CA 1
ATOM 757 C C . TRP A 1 93 ? -24.758 -12.268 33.827 1.00 85.31 93 TRP A C 1
ATOM 759 O O . TRP A 1 93 ? -25.967 -12.450 34.010 1.00 85.31 93 TRP A O 1
ATOM 769 N N . ASP A 1 94 ? -23.978 -13.191 33.262 1.00 84.88 94 ASP A N 1
ATOM 770 C CA . ASP A 1 94 ? -24.496 -14.468 32.789 1.00 84.88 94 ASP A CA 1
ATOM 771 C C . ASP A 1 94 ? -25.035 -15.287 33.958 1.00 84.88 94 ASP A C 1
ATOM 773 O O . ASP A 1 94 ? -24.348 -15.569 34.941 1.00 84.88 94 ASP A O 1
ATOM 777 N N . TRP A 1 95 ? -26.315 -15.649 33.856 1.00 84.25 95 TRP A N 1
ATOM 778 C CA . TRP A 1 95 ? -27.046 -16.385 34.894 1.00 84.25 95 TRP A CA 1
ATOM 779 C C . TRP A 1 95 ? -27.038 -15.705 36.282 1.00 84.25 95 TRP A C 1
ATOM 781 O O . TRP A 1 95 ? -27.337 -16.353 37.287 1.00 84.25 95 TRP A O 1
ATOM 791 N N . GLY A 1 96 ? -26.714 -14.407 36.340 1.00 79.75 96 GLY A N 1
ATOM 792 C CA . GLY A 1 96 ? -26.450 -13.651 37.563 1.00 79.75 96 GLY A CA 1
ATOM 793 C C . GLY A 1 96 ? -27.438 -12.513 37.842 1.00 79.75 96 GLY A C 1
ATOM 794 O O . GLY A 1 96 ? -28.614 -12.550 37.473 1.00 79.75 96 GLY A O 1
ATOM 795 N N . ARG A 1 97 ? -26.959 -11.491 38.565 1.00 85.31 97 ARG A N 1
ATOM 796 C CA . ARG A 1 97 ? -27.726 -10.278 38.890 1.00 85.31 97 ARG A CA 1
ATOM 797 C C . ARG A 1 97 ? -27.932 -9.444 37.626 1.00 85.31 97 ARG A C 1
ATOM 799 O O . ARG A 1 97 ? -26.992 -9.247 36.868 1.00 85.31 97 ARG A O 1
ATOM 806 N N . GLN A 1 98 ? -29.127 -8.874 37.461 1.00 87.56 98 GLN A N 1
ATOM 807 C CA . GLN A 1 98 ? -29.354 -7.876 36.419 1.00 87.56 98 GLN A CA 1
ATOM 808 C C . GLN A 1 98 ? -28.452 -6.647 36.656 1.00 87.56 98 GLN A C 1
ATOM 810 O O . GLN A 1 98 ? -28.433 -6.133 37.786 1.00 87.56 98 GLN A O 1
ATOM 815 N N . PRO A 1 99 ? -27.734 -6.171 35.624 1.00 89.06 99 PRO A N 1
ATOM 816 C CA . PRO A 1 99 ? -26.941 -4.958 35.730 1.00 89.06 99 PRO A CA 1
ATOM 817 C C . PRO A 1 99 ? -27.815 -3.746 36.020 1.00 89.06 99 PRO A C 1
ATOM 819 O O . PRO A 1 99 ? -28.959 -3.658 35.558 1.00 89.06 99 PRO A O 1
ATOM 822 N N . ASP A 1 100 ? -27.275 -2.806 36.782 1.00 92.19 100 ASP A N 1
ATOM 823 C CA . ASP A 1 100 ? -27.913 -1.507 36.951 1.00 92.19 100 ASP A CA 1
ATOM 824 C C . ASP A 1 100 ? -27.626 -0.550 35.778 1.00 92.19 100 ASP A C 1
ATOM 826 O O . ASP A 1 100 ? -26.878 -0.841 34.843 1.00 92.19 100 ASP A O 1
ATOM 830 N N . GLU A 1 101 ? -28.281 0.614 35.790 1.00 93.94 101 GLU A N 1
ATOM 831 C CA . GLU A 1 101 ? -28.156 1.593 34.707 1.00 93.94 101 GLU A CA 1
ATOM 832 C C . GLU A 1 101 ? -26.723 2.136 34.563 1.00 93.94 101 GLU A C 1
ATOM 834 O O . GLU A 1 101 ? -26.325 2.536 33.468 1.00 93.94 101 GLU A O 1
ATOM 839 N N . THR A 1 102 ? -25.945 2.167 35.649 1.00 93.19 102 THR A N 1
ATOM 840 C CA . THR A 1 102 ? -24.558 2.644 35.615 1.00 93.19 102 THR A CA 1
ATOM 841 C C . THR A 1 102 ? -23.638 1.614 34.979 1.00 93.19 102 THR A C 1
ATOM 843 O O . THR A 1 102 ? -22.923 1.946 34.035 1.00 93.19 102 THR A O 1
ATOM 846 N N . GLU A 1 103 ? -23.760 0.353 35.385 1.00 90.44 103 GLU A N 1
ATOM 847 C CA . GLU A 1 103 ? -23.029 -0.776 34.810 1.00 90.44 103 GLU A CA 1
ATOM 848 C C . GLU A 1 103 ? -23.305 -0.932 33.304 1.00 90.44 103 GLU A C 1
ATOM 850 O O . GLU A 1 103 ? -22.389 -1.169 32.512 1.00 90.44 103 GLU A O 1
ATOM 855 N N . LEU A 1 104 ? -24.554 -0.715 32.876 1.00 90.88 104 LEU A N 1
ATOM 856 C CA . LEU A 1 104 ? -24.923 -0.755 31.461 1.00 90.88 104 LEU A CA 1
ATOM 857 C C . LEU A 1 104 ? -24.290 0.390 30.652 1.00 90.88 104 LEU A C 1
ATOM 859 O O . LEU A 1 104 ? -23.848 0.173 29.522 1.00 90.88 104 LEU A O 1
ATOM 863 N N . LYS A 1 105 ? -24.235 1.606 31.210 1.00 93.88 105 LYS A N 1
ATOM 864 C CA . LYS A 1 105 ? -23.583 2.759 30.561 1.00 93.88 105 LYS A CA 1
ATOM 865 C C . LYS A 1 105 ? -22.079 2.551 30.435 1.00 93.88 105 LYS A C 1
ATOM 867 O O . LYS A 1 105 ? -21.525 2.843 29.377 1.00 93.88 105 LYS A O 1
ATOM 872 N N . ASP A 1 106 ? -21.440 2.014 31.468 1.00 90.94 106 ASP A N 1
ATOM 873 C CA . ASP A 1 106 ? -20.008 1.720 31.449 1.00 90.94 106 ASP A CA 1
ATOM 874 C C . ASP A 1 106 ? -19.686 0.630 30.419 1.00 90.94 106 ASP A C 1
ATOM 876 O O . ASP A 1 106 ? -18.788 0.803 29.592 1.00 90.94 106 ASP A O 1
ATOM 880 N N . CYS A 1 107 ? -20.483 -0.444 30.375 1.00 91.06 107 CYS A N 1
ATOM 881 C CA . CYS A 1 107 ? -20.371 -1.483 29.349 1.00 91.06 107 CYS A CA 1
ATOM 882 C C . CYS A 1 107 ? -20.543 -0.912 27.929 1.00 91.06 107 CYS A C 1
ATOM 884 O O . CYS A 1 107 ? -19.745 -1.207 27.037 1.00 91.06 107 CYS A O 1
ATOM 886 N N . LEU A 1 108 ? -21.529 -0.031 27.720 1.00 92.88 108 LEU A N 1
ATOM 887 C CA . LEU A 1 108 ? -21.743 0.639 26.436 1.00 92.88 108 LEU A CA 1
ATOM 888 C C . LEU A 1 108 ? -20.531 1.483 26.017 1.00 92.88 108 LEU A C 1
ATOM 890 O O . LEU A 1 108 ? -20.142 1.453 24.850 1.00 92.88 108 LEU A O 1
ATOM 894 N N . MET A 1 109 ? -19.921 2.219 26.947 1.00 94.25 109 MET A N 1
ATOM 895 C CA . MET A 1 109 ? -18.725 3.018 26.663 1.00 94.25 109 MET A CA 1
ATOM 896 C C . MET A 1 109 ? -17.546 2.142 26.226 1.00 94.25 109 MET A C 1
ATOM 898 O O . MET A 1 109 ? -16.870 2.485 25.255 1.00 94.25 109 MET A O 1
ATOM 902 N N . VAL A 1 110 ? -17.336 0.997 26.885 1.00 92.81 110 VAL A N 1
ATOM 903 C CA . VAL A 1 110 ? -16.301 0.020 26.503 1.00 92.81 110 VAL A CA 1
ATOM 904 C C . VAL A 1 110 ? -16.577 -0.558 25.111 1.00 92.81 110 VAL A C 1
ATOM 906 O O . VAL A 1 110 ? -15.676 -0.604 24.278 1.00 92.81 110 VAL A O 1
ATOM 909 N N . LEU A 1 111 ? -17.825 -0.931 24.814 1.00 90.81 111 LEU A N 1
ATOM 910 C CA . LEU A 1 111 ? -18.212 -1.451 23.496 1.00 90.81 111 LEU A CA 1
ATOM 911 C C . LEU A 1 111 ? -18.004 -0.428 22.372 1.00 90.81 111 LEU A C 1
ATOM 913 O O . LEU A 1 111 ? -17.544 -0.783 21.287 1.00 90.81 111 LEU A O 1
ATOM 917 N N . VAL A 1 112 ? -18.331 0.844 22.612 1.00 94.50 112 VAL A N 1
ATOM 918 C CA . VAL A 1 112 ? -18.124 1.918 21.628 1.00 94.50 112 VAL A CA 1
ATOM 919 C C . VAL A 1 112 ? -16.636 2.131 21.357 1.00 94.50 112 VAL A C 1
ATOM 921 O O . VAL A 1 112 ? -16.244 2.251 20.195 1.00 94.50 112 VAL A O 1
ATOM 924 N N . ASP A 1 113 ? -15.811 2.162 22.402 1.00 92.88 113 ASP A N 1
ATOM 925 C CA . ASP A 1 113 ? -14.357 2.287 22.275 1.00 92.88 113 ASP A CA 1
ATOM 926 C C . ASP A 1 113 ? -13.757 1.099 21.502 1.00 92.88 113 ASP A C 1
ATOM 928 O O . ASP A 1 113 ? -12.990 1.286 20.552 1.00 92.88 113 ASP A O 1
ATOM 932 N N . ASP A 1 114 ? -14.176 -0.126 21.817 1.00 89.62 114 ASP A N 1
ATOM 933 C CA . ASP A 1 114 ? -13.717 -1.327 21.117 1.00 89.62 114 ASP A CA 1
ATOM 934 C C . ASP A 1 114 ? -14.142 -1.335 19.645 1.00 89.62 114 ASP A C 1
ATOM 936 O O . ASP A 1 114 ? -13.315 -1.592 18.764 1.00 89.62 114 ASP A O 1
ATOM 940 N N . GLN A 1 115 ? -15.384 -0.955 19.340 1.00 92.19 115 GLN A N 1
ATOM 941 C CA . GLN A 1 115 ? -15.849 -0.821 17.960 1.00 92.19 115 GLN A CA 1
ATOM 942 C C . GLN A 1 115 ? -15.041 0.228 17.187 1.00 92.19 115 GLN A C 1
ATOM 944 O O . GLN A 1 115 ? -14.689 0.017 16.022 1.00 92.19 115 GLN A O 1
ATOM 949 N N . GLN A 1 116 ? -14.711 1.358 17.816 1.00 92.19 116 GLN A N 1
ATOM 950 C CA . GLN A 1 116 ? -13.869 2.382 17.200 1.00 92.19 116 GLN A CA 1
ATOM 951 C C . GLN A 1 116 ? -12.461 1.848 16.918 1.00 92.19 116 GLN A C 1
ATOM 953 O O . GLN A 1 116 ? -11.966 2.013 15.798 1.00 92.19 116 GLN A O 1
ATOM 958 N N . LYS A 1 117 ? -11.840 1.141 17.867 1.00 88.44 117 LYS A N 1
ATOM 959 C CA . LYS A 1 117 ? -10.529 0.501 17.668 1.00 88.44 117 LYS A CA 1
ATOM 960 C C . LYS A 1 117 ? -10.561 -0.520 16.535 1.00 88.44 117 LYS A C 1
ATOM 962 O O . LYS A 1 117 ? -9.686 -0.479 15.667 1.00 88.44 117 LYS A O 1
ATOM 967 N N . LEU A 1 118 ? -11.571 -1.389 16.501 1.00 84.88 118 LEU A N 1
ATOM 968 C CA . LEU A 1 118 ? -11.757 -2.377 15.437 1.00 84.88 118 LEU A CA 1
ATOM 969 C C . LEU A 1 118 ? -11.943 -1.697 14.079 1.00 84.88 118 LEU A C 1
ATOM 971 O O . LEU A 1 118 ? -11.281 -2.065 13.109 1.00 84.88 118 LEU A O 1
ATOM 975 N N . SER A 1 119 ? -12.767 -0.649 14.010 1.00 84.81 119 SER A N 1
ATOM 976 C CA . SER A 1 119 ? -12.973 0.115 12.776 1.00 84.81 119 SER A CA 1
ATOM 977 C C . SER A 1 119 ? -11.677 0.755 12.270 1.00 84.81 119 SER A C 1
ATOM 979 O O . SER A 1 119 ? -11.390 0.703 11.075 1.00 84.81 119 SER A O 1
ATOM 981 N N . ALA A 1 120 ? -10.843 1.287 13.169 1.00 82.19 120 ALA A N 1
ATOM 982 C CA . ALA A 1 120 ? -9.562 1.888 12.820 1.00 82.19 120 ALA A CA 1
ATOM 983 C C . ALA A 1 120 ? -8.541 0.843 12.341 1.00 82.19 120 ALA A C 1
ATOM 985 O O . ALA A 1 120 ? -7.746 1.125 11.441 1.00 82.19 120 ALA A O 1
ATOM 986 N N . GLN A 1 121 ? -8.553 -0.362 12.918 1.00 81.44 121 GLN A N 1
ATOM 987 C CA . GLN A 1 121 ? -7.716 -1.473 12.461 1.00 81.44 121 GLN A CA 1
ATOM 988 C C . GLN A 1 121 ? -8.160 -1.971 11.086 1.00 81.44 121 GLN A C 1
ATOM 990 O O . GLN A 1 121 ? -7.338 -2.046 10.171 1.00 81.44 121 GLN A O 1
ATOM 995 N N . MET A 1 122 ? -9.460 -2.215 10.911 1.00 81.38 122 MET A N 1
ATOM 996 C CA . MET A 1 122 ? -10.030 -2.629 9.630 1.00 81.38 122 MET A CA 1
ATOM 997 C C . MET A 1 122 ? -9.791 -1.587 8.539 1.00 81.38 122 MET A C 1
ATOM 999 O O . MET A 1 122 ? -9.424 -1.940 7.423 1.00 81.38 122 MET A O 1
ATOM 1003 N N . ALA A 1 123 ? -9.914 -0.294 8.853 1.00 78.88 123 ALA A N 1
ATOM 1004 C CA . ALA A 1 123 ? -9.635 0.783 7.906 1.00 78.88 123 ALA A CA 1
ATOM 1005 C C . ALA A 1 123 ? -8.223 0.670 7.301 1.00 78.88 123 ALA A C 1
ATOM 1007 O O . ALA A 1 123 ? -8.056 0.865 6.096 1.00 78.88 123 ALA A O 1
ATOM 1008 N N . LYS A 1 124 ? -7.220 0.288 8.105 1.00 77.19 124 LYS A N 1
ATOM 1009 C CA . LYS A 1 124 ? -5.829 0.100 7.655 1.00 77.19 124 LYS A CA 1
ATOM 1010 C C . LYS A 1 124 ? -5.627 -1.156 6.804 1.00 77.19 124 LYS A C 1
ATOM 1012 O O . LYS A 1 124 ? -4.713 -1.166 5.983 1.00 77.19 124 LYS A O 1
ATOM 1017 N N . SER A 1 125 ? -6.449 -2.188 6.986 1.00 80.62 125 SER A N 1
ATOM 1018 C CA . SER A 1 125 ? -6.405 -3.427 6.199 1.00 80.62 125 SER A CA 1
ATOM 1019 C C . SER A 1 125 ? -7.353 -3.425 4.997 1.00 80.62 125 SER A C 1
ATOM 1021 O O . SER A 1 125 ? -7.323 -4.363 4.201 1.00 80.62 125 SER A O 1
ATOM 1023 N N . THR A 1 126 ? -8.163 -2.373 4.809 1.00 88.00 126 THR A N 1
ATOM 1024 C CA . THR A 1 126 ? -8.995 -2.245 3.607 1.00 88.00 126 THR A CA 1
ATOM 1025 C C . THR A 1 126 ? -8.154 -2.324 2.335 1.00 88.00 126 THR A C 1
ATOM 1027 O O . THR A 1 126 ? -7.039 -1.804 2.242 1.00 88.00 126 THR A O 1
ATOM 1030 N N . LEU A 1 127 ? -8.735 -2.918 1.294 1.00 86.50 127 LEU A N 1
ATOM 1031 C CA . LEU A 1 127 ? -8.102 -3.040 -0.017 1.00 86.50 127 LEU A CA 1
ATOM 1032 C C . LEU A 1 127 ? -7.690 -1.677 -0.603 1.00 86.50 127 LEU A C 1
ATOM 1034 O O . LEU A 1 127 ? -6.679 -1.578 -1.296 1.00 86.50 127 LEU A O 1
ATOM 1038 N N . SER A 1 128 ? -8.455 -0.614 -0.333 1.00 88.19 128 SER A N 1
ATOM 1039 C CA . SER A 1 128 ? -8.125 0.752 -0.753 1.00 88.19 128 SER A CA 1
ATOM 1040 C C . SER A 1 128 ? -6.892 1.297 -0.029 1.00 88.19 128 SER A C 1
ATOM 1042 O O . SER A 1 128 ? -6.016 1.852 -0.697 1.00 88.19 128 SER A O 1
ATOM 1044 N N . ALA A 1 129 ? -6.786 1.102 1.290 1.00 87.69 129 ALA A N 1
ATOM 1045 C CA . ALA A 1 129 ? -5.616 1.494 2.075 1.00 87.69 129 ALA A CA 1
ATOM 1046 C C . ALA A 1 129 ? -4.364 0.719 1.645 1.00 87.69 129 ALA A C 1
ATOM 1048 O O . ALA A 1 129 ? -3.311 1.324 1.437 1.00 87.69 129 ALA A O 1
ATOM 1049 N N . LEU A 1 130 ? -4.487 -0.593 1.418 1.00 88.50 130 LEU A N 1
ATOM 1050 C CA . LEU A 1 130 ? -3.381 -1.421 0.937 1.00 88.50 130 LEU A CA 1
ATOM 1051 C C . LEU A 1 130 ? -2.904 -0.977 -0.452 1.00 88.50 130 LEU A C 1
ATOM 1053 O O . LEU A 1 130 ? -1.714 -0.735 -0.646 1.00 88.50 130 LEU A O 1
ATOM 1057 N N . ARG A 1 131 ? -3.826 -0.783 -1.403 1.00 92.75 131 ARG A N 1
ATOM 1058 C CA . ARG A 1 131 ? -3.493 -0.291 -2.751 1.00 92.75 131 ARG A CA 1
ATOM 1059 C C . ARG A 1 131 ? -2.856 1.095 -2.715 1.00 92.75 131 ARG A C 1
ATOM 1061 O O . ARG A 1 131 ? -1.936 1.365 -3.480 1.00 92.75 131 ARG A O 1
ATOM 1068 N N . LEU A 1 132 ? -3.330 1.990 -1.846 1.00 93.38 132 LEU A N 1
ATOM 1069 C CA . LEU A 1 132 ? -2.712 3.303 -1.655 1.00 93.38 132 LEU A CA 1
ATOM 1070 C C . LEU A 1 132 ? -1.285 3.168 -1.114 1.00 93.38 132 LEU A C 1
ATOM 1072 O O . LEU A 1 132 ? -0.376 3.799 -1.647 1.00 93.38 132 LEU A O 1
ATOM 1076 N N . 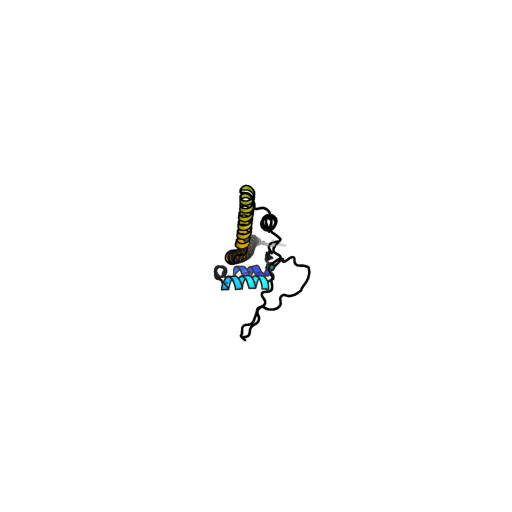ARG A 1 133 ? -1.078 2.316 -0.107 1.00 92.44 133 ARG A N 1
ATOM 1077 C CA . ARG A 1 133 ? 0.246 2.037 0.456 1.00 92.44 133 ARG A CA 1
ATOM 1078 C C . ARG A 1 133 ? 1.207 1.521 -0.618 1.00 92.44 133 ARG A C 1
ATOM 1080 O O . ARG A 1 133 ? 2.300 2.056 -0.737 1.00 92.44 133 ARG A O 1
ATOM 1087 N N . GLN A 1 134 ? 0.785 0.568 -1.448 1.00 94.56 134 GLN A N 1
ATOM 1088 C CA . GLN A 1 134 ? 1.597 0.064 -2.564 1.00 94.56 134 GLN A CA 1
ATOM 1089 C C . GLN A 1 134 ? 1.971 1.171 -3.561 1.00 94.56 134 GLN A C 1
ATOM 1091 O O . GLN A 1 134 ? 3.130 1.284 -3.955 1.00 94.56 134 GLN A O 1
ATOM 1096 N N . ARG A 1 135 ? 1.014 2.038 -3.927 1.00 96.44 135 ARG A N 1
ATOM 1097 C CA . ARG A 1 135 ? 1.279 3.195 -4.802 1.00 96.44 135 ARG A CA 1
ATOM 1098 C C . ARG A 1 135 ? 2.329 4.128 -4.211 1.00 96.44 135 ARG A C 1
ATOM 1100 O O . ARG A 1 135 ? 3.232 4.539 -4.929 1.00 96.44 135 ARG A O 1
ATOM 1107 N N . LEU A 1 136 ? 2.225 4.449 -2.922 1.00 96.06 136 LEU A N 1
ATOM 1108 C CA . LEU A 1 136 ? 3.180 5.332 -2.246 1.00 96.06 136 LEU A CA 1
ATOM 1109 C C . LEU A 1 136 ? 4.605 4.769 -2.276 1.00 96.06 136 LEU A C 1
ATOM 1111 O O . LEU A 1 136 ? 5.533 5.523 -2.536 1.00 96.06 136 LEU A O 1
ATOM 1115 N N . VAL A 1 137 ? 4.772 3.459 -2.105 1.00 95.88 137 VAL A N 1
ATOM 1116 C CA . VAL A 1 137 ? 6.084 2.787 -2.162 1.00 95.88 137 VAL A CA 1
ATOM 1117 C C . VAL A 1 137 ? 6.691 2.829 -3.555 1.00 95.88 137 VAL A C 1
ATOM 1119 O O . VAL A 1 137 ? 7.877 3.093 -3.717 1.00 95.88 137 VAL A O 1
ATOM 1122 N N . ILE A 1 138 ? 5.876 2.594 -4.581 1.00 96.81 138 ILE A N 1
ATOM 1123 C CA . ILE A 1 138 ? 6.321 2.683 -5.974 1.00 96.81 138 ILE A CA 1
ATOM 1124 C C . ILE A 1 138 ? 6.757 4.119 -6.305 1.00 96.81 138 ILE A C 1
ATOM 1126 O O . ILE A 1 138 ? 7.784 4.330 -6.951 1.00 96.81 138 ILE A O 1
ATOM 1130 N N . LEU A 1 139 ? 6.002 5.117 -5.833 1.00 97.12 139 LEU A N 1
ATOM 1131 C CA . LEU A 1 139 ? 6.359 6.528 -5.987 1.00 97.12 139 LEU A CA 1
ATOM 1132 C C . LEU A 1 139 ? 7.650 6.871 -5.234 1.00 97.12 139 LEU A C 1
ATOM 1134 O O . LEU A 1 139 ? 8.518 7.536 -5.794 1.00 97.12 139 LEU A O 1
ATOM 1138 N N . GLU A 1 140 ? 7.800 6.398 -3.998 1.00 96.81 140 GLU A N 1
ATOM 1139 C CA . GLU A 1 140 ? 9.023 6.540 -3.205 1.00 96.81 140 GLU A CA 1
ATOM 1140 C C . GLU A 1 140 ? 10.225 5.949 -3.950 1.00 96.81 140 GLU A C 1
ATOM 1142 O O . GLU A 1 140 ? 11.231 6.632 -4.150 1.00 96.81 140 GLU A O 1
ATOM 1147 N N . ARG A 1 141 ? 10.088 4.724 -4.465 1.00 96.88 141 ARG A N 1
ATOM 1148 C CA . ARG A 1 141 ? 11.126 4.050 -5.243 1.00 96.88 141 ARG A CA 1
ATOM 1149 C C . ARG A 1 141 ? 11.537 4.851 -6.477 1.00 96.88 141 ARG A C 1
ATOM 1151 O O . ARG A 1 141 ? 12.736 4.984 -6.734 1.00 96.88 141 ARG A O 1
ATOM 1158 N N . TYR A 1 142 ? 10.576 5.409 -7.212 1.00 97.31 142 TYR A N 1
ATOM 1159 C CA . TYR A 1 142 ? 10.849 6.279 -8.358 1.00 97.31 142 TYR A CA 1
ATOM 1160 C C . TYR A 1 142 ? 11.572 7.570 -7.942 1.00 97.31 142 TYR A C 1
ATOM 1162 O O . TYR A 1 142 ? 12.563 7.955 -8.565 1.00 97.31 142 TYR A O 1
ATOM 1170 N N . LEU A 1 143 ? 11.123 8.225 -6.866 1.00 96.75 143 LEU A N 1
ATOM 1171 C CA . LEU A 1 143 ? 11.730 9.456 -6.350 1.00 96.75 143 LEU A CA 1
ATOM 1172 C C . LEU A 1 143 ? 13.169 9.247 -5.870 1.00 96.75 143 LEU A C 1
ATOM 1174 O O . LEU A 1 143 ? 14.001 10.134 -6.075 1.00 96.75 143 LEU A O 1
ATOM 1178 N N . ILE A 1 144 ? 13.489 8.090 -5.285 1.00 96.56 144 ILE A N 1
ATOM 1179 C CA . ILE A 1 144 ? 14.868 7.717 -4.942 1.00 96.56 144 ILE A CA 1
ATOM 1180 C C . ILE A 1 144 ? 15.737 7.691 -6.208 1.00 96.56 144 ILE A C 1
ATOM 1182 O O . ILE A 1 144 ? 16.784 8.342 -6.251 1.00 96.56 144 ILE A O 1
ATOM 1186 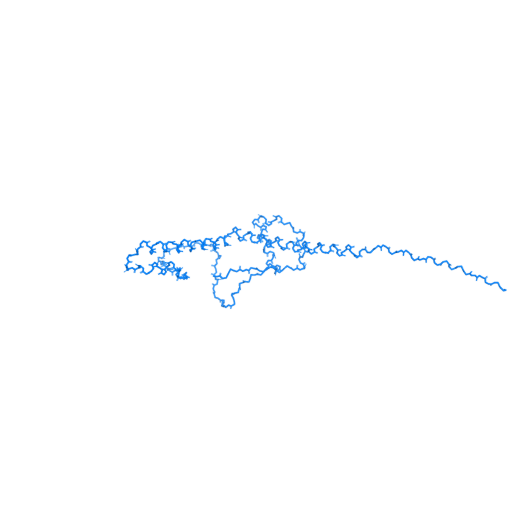N N . SER A 1 145 ? 15.277 7.029 -7.276 1.00 96.69 145 SER A N 1
ATOM 1187 C CA . SER A 1 145 ? 16.002 6.997 -8.554 1.00 96.69 145 SER A CA 1
ATOM 1188 C C . SER A 1 145 ? 16.159 8.366 -9.199 1.00 96.69 145 SER A C 1
ATOM 1190 O O . SER A 1 145 ? 17.249 8.693 -9.669 1.00 96.69 145 SER A O 1
ATOM 1192 N N . LEU A 1 146 ? 15.105 9.182 -9.185 1.00 95.38 146 LEU A N 1
ATOM 1193 C CA . LEU A 1 146 ? 15.146 10.548 -9.702 1.00 95.38 146 LEU A CA 1
ATOM 1194 C C . LEU A 1 146 ? 16.118 11.425 -8.906 1.00 95.38 146 LEU A C 1
ATOM 1196 O O . LEU A 1 146 ? 16.897 12.181 -9.478 1.00 95.38 146 LEU A O 1
ATOM 1200 N N . SER A 1 147 ? 16.120 11.302 -7.580 1.00 95.25 147 SER A N 1
ATOM 1201 C CA . SER A 1 147 ? 17.041 12.052 -6.723 1.00 95.25 147 SER A CA 1
ATOM 1202 C C . SER A 1 147 ? 18.493 11.691 -7.030 1.00 95.25 147 SER A C 1
ATOM 1204 O O . SER A 1 147 ? 19.349 12.574 -7.128 1.00 95.25 147 SER A O 1
ATOM 1206 N N . HIS A 1 148 ? 18.769 10.404 -7.246 1.00 92.62 148 HIS A N 1
ATOM 1207 C CA . HIS A 1 148 ? 20.093 9.936 -7.632 1.00 92.62 148 HIS A CA 1
ATOM 1208 C C . HIS A 1 148 ? 20.525 10.477 -9.003 1.00 92.62 148 HIS A C 1
ATOM 1210 O O . HIS A 1 148 ? 21.641 10.986 -9.125 1.00 92.62 148 HIS A O 1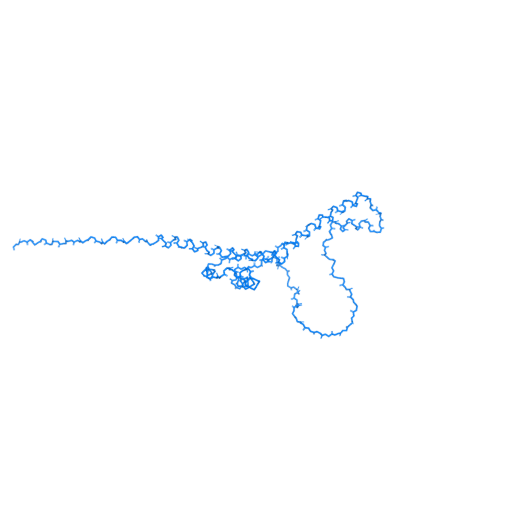
ATOM 1216 N N . SER A 1 149 ? 19.655 10.445 -10.020 1.00 92.25 149 SER A N 1
ATOM 1217 C CA . SER A 1 149 ? 19.999 10.969 -11.352 1.00 92.25 149 SER A CA 1
ATOM 1218 C C . SER A 1 149 ? 20.247 12.476 -11.338 1.00 92.25 149 SER A C 1
ATOM 1220 O O . SER A 1 149 ? 21.167 12.960 -11.995 1.00 92.25 149 SER A O 1
ATOM 1222 N N . MET A 1 150 ? 19.494 13.229 -10.533 1.00 89.06 150 MET A N 1
ATOM 1223 C CA . MET A 1 150 ? 19.722 14.664 -10.353 1.00 89.06 150 MET A CA 1
ATOM 1224 C C . MET A 1 150 ? 21.059 14.964 -9.666 1.00 89.06 150 MET A C 1
ATOM 1226 O O . MET A 1 150 ? 21.698 15.973 -9.975 1.00 89.06 150 MET A O 1
ATOM 1230 N N . MET A 1 151 ? 21.506 14.123 -8.729 1.00 81.88 151 MET A N 1
ATOM 1231 C CA . MET A 1 151 ? 22.861 14.235 -8.177 1.00 81.88 151 MET A CA 1
ATOM 1232 C C . MET A 1 151 ? 23.918 13.880 -9.229 1.00 81.88 151 MET A C 1
ATOM 1234 O O . MET A 1 151 ? 24.955 14.545 -9.288 1.00 81.88 151 MET A O 1
ATOM 1238 N N . GLU A 1 152 ? 23.621 12.913 -10.100 1.00 78.56 152 GLU A N 1
ATOM 1239 C CA . GLU A 1 152 ? 24.471 12.494 -11.215 1.00 78.56 152 GLU A CA 1
ATOM 1240 C C . GLU A 1 152 ? 24.713 13.540 -12.278 1.00 78.56 152 GLU A C 1
ATOM 1242 O O . GLU A 1 152 ? 25.867 13.845 -12.600 1.00 78.56 152 GLU A O 1
ATOM 1247 N N . GLU A 1 153 ? 23.669 14.202 -12.741 1.00 74.31 153 GLU A N 1
ATOM 1248 C CA . GLU A 1 153 ? 23.844 15.324 -13.652 1.00 74.31 153 GLU A CA 1
ATOM 1249 C C . GLU A 1 153 ? 24.672 16.449 -13.023 1.00 74.31 153 GLU A C 1
ATOM 1251 O O . GLU A 1 153 ? 25.576 16.985 -13.669 1.00 74.31 153 GLU A O 1
ATOM 1256 N N . LYS A 1 154 ? 24.461 16.759 -11.736 1.00 65.81 154 LYS A N 1
ATOM 1257 C CA . LYS A 1 154 ? 25.234 17.801 -11.037 1.00 65.81 154 LYS A CA 1
ATOM 1258 C C . LYS A 1 154 ? 26.729 17.494 -10.990 1.00 65.81 154 LYS A C 1
ATOM 1260 O O . LYS A 1 154 ? 27.535 18.413 -11.155 1.00 65.81 154 LYS A O 1
ATOM 1265 N N . TYR A 1 155 ? 27.129 16.235 -10.799 1.00 54.94 155 TYR A N 1
ATOM 1266 C CA . TYR A 1 155 ? 28.549 15.890 -10.859 1.00 54.94 155 TYR A CA 1
ATOM 1267 C C . TYR A 1 155 ? 29.075 15.783 -12.293 1.00 54.94 155 TYR A C 1
ATOM 1269 O O . TYR A 1 155 ? 30.204 16.204 -12.537 1.00 54.94 155 TYR A O 1
ATOM 1277 N N . LYS A 1 156 ? 28.279 15.330 -13.270 1.00 53.53 156 LYS A N 1
ATOM 1278 C CA . LYS A 1 156 ? 28.685 15.306 -14.692 1.00 53.53 156 LYS A CA 1
ATOM 1279 C C . LYS A 1 156 ? 28.957 16.717 -15.226 1.00 53.53 156 LYS A C 1
ATOM 1281 O O . LYS A 1 156 ? 29.901 16.897 -15.994 1.00 53.53 156 LYS A O 1
ATOM 1286 N N . VAL A 1 157 ? 28.192 17.716 -14.779 1.00 53.84 157 VAL A N 1
ATOM 1287 C CA . VAL A 1 157 ? 28.406 19.134 -15.120 1.00 53.84 157 VAL A CA 1
ATOM 1288 C C . VAL A 1 157 ? 29.710 19.669 -14.513 1.00 53.84 157 VAL A C 1
ATOM 1290 O O . VAL A 1 157 ? 30.410 20.444 -15.161 1.00 53.84 157 VAL A O 1
ATOM 1293 N N . ARG A 1 158 ? 30.101 19.216 -13.314 1.00 50.31 158 ARG A N 1
ATOM 1294 C CA . ARG A 1 158 ? 31.301 19.710 -12.612 1.00 50.31 158 ARG A CA 1
ATOM 1295 C C . ARG A 1 158 ? 32.635 19.250 -13.221 1.00 50.31 158 ARG A C 1
ATOM 1297 O O . ARG A 1 158 ? 33.631 19.943 -13.046 1.00 50.31 158 ARG A O 1
ATOM 1304 N N . TRP A 1 159 ? 32.674 18.126 -13.941 1.00 43.22 159 TRP A N 1
ATOM 1305 C CA . TRP A 1 159 ? 33.911 17.584 -14.540 1.00 43.22 159 TRP A CA 1
ATOM 1306 C C . TRP A 1 159 ? 34.131 17.966 -16.010 1.00 43.22 159 TRP A C 1
ATOM 1308 O O . TRP A 1 159 ? 35.172 17.642 -16.582 1.00 43.22 159 TRP A O 1
ATOM 1318 N N . LYS A 1 160 ? 33.187 18.675 -16.641 1.00 49.81 160 LYS A N 1
ATOM 1319 C CA . LYS A 1 160 ? 33.415 19.318 -17.943 1.00 49.81 160 LYS A CA 1
ATOM 1320 C C . LYS A 1 160 ? 34.225 20.603 -17.714 1.00 49.81 160 LYS A C 1
ATOM 1322 O O . LYS A 1 160 ? 33.691 21.704 -17.759 1.00 49.81 160 LYS A O 1
ATOM 1327 N N . SER A 1 161 ? 35.511 20.450 -17.403 1.00 55.66 161 SER A N 1
ATOM 1328 C CA . SER A 1 161 ? 36.464 21.562 -17.300 1.00 55.66 161 SER A CA 1
ATOM 1329 C C . SER A 1 161 ? 36.496 22.376 -18.608 1.00 55.66 161 SER A C 1
ATOM 1331 O O . SER A 1 161 ? 36.332 21.782 -19.679 1.00 55.66 161 SER A O 1
ATOM 1333 N N . PRO A 1 162 ? 36.734 23.704 -18.568 1.00 62.25 162 PRO A N 1
ATOM 1334 C CA . PRO A 1 162 ? 36.936 24.501 -19.778 1.00 62.25 162 PRO A CA 1
ATOM 1335 C C . PRO A 1 162 ? 38.111 23.953 -20.605 1.00 62.25 162 PRO A C 1
ATOM 1337 O O . PRO A 1 162 ? 39.026 23.361 -20.022 1.00 62.25 162 PRO A O 1
ATOM 1340 N N . PRO A 1 163 ? 38.132 24.161 -21.937 1.00 63.41 163 PRO A N 1
ATOM 1341 C CA . PRO A 1 163 ? 39.258 23.735 -22.753 1.00 63.41 163 PRO A CA 1
ATOM 1342 C C . PRO A 1 163 ? 40.532 24.403 -22.229 1.00 63.41 163 PRO A C 1
ATOM 1344 O O . PRO A 1 163 ? 40.573 25.620 -22.046 1.00 63.41 163 PRO A O 1
ATOM 1347 N N . SER A 1 164 ? 41.564 23.602 -21.959 1.00 66.50 164 SER A N 1
ATOM 1348 C CA . SER A 1 164 ? 42.873 24.116 -21.559 1.00 66.50 164 SER A CA 1
ATOM 1349 C C . SER A 1 164 ? 43.411 25.051 -22.649 1.00 66.50 164 SER A C 1
ATOM 1351 O O . SER A 1 164 ? 43.326 24.686 -23.828 1.00 66.50 164 SER A O 1
ATOM 1353 N N . PRO A 1 165 ? 43.976 26.222 -22.303 1.00 70.69 165 PRO A N 1
ATOM 1354 C CA . PRO A 1 165 ? 44.555 27.111 -23.302 1.00 70.69 165 PRO A CA 1
ATOM 1355 C C . PRO A 1 165 ? 45.703 26.403 -24.046 1.00 70.69 165 PRO A C 1
ATOM 1357 O O . PRO A 1 165 ? 46.423 25.607 -23.433 1.00 70.69 165 PRO A O 1
ATOM 1360 N N . PRO A 1 166 ? 45.874 26.650 -25.359 1.00 67.38 166 PRO A N 1
ATOM 1361 C CA . PRO A 1 166 ? 46.947 26.033 -26.129 1.00 67.38 166 PRO A CA 1
ATOM 1362 C C . PRO A 1 166 ? 48.318 26.436 -25.561 1.00 67.38 166 PRO A C 1
ATOM 1364 O O . PRO A 1 166 ? 48.469 27.562 -25.074 1.00 67.38 166 PRO A O 1
ATOM 1367 N N . PRO A 1 167 ? 49.321 25.539 -25.607 1.00 67.88 167 PRO A N 1
ATOM 1368 C CA . PRO A 1 167 ? 50.645 25.838 -25.081 1.00 67.88 167 PRO A CA 1
ATOM 1369 C C . PRO A 1 167 ? 51.286 26.998 -25.860 1.00 67.88 167 PRO A C 1
ATOM 1371 O O . PRO A 1 167 ? 51.060 27.125 -27.068 1.00 67.88 167 PRO A O 1
ATOM 1374 N N . PRO A 1 168 ? 52.091 27.849 -25.198 1.00 59.88 168 PRO A N 1
ATOM 1375 C CA . PRO A 1 168 ? 52.744 28.964 -25.865 1.00 59.88 168 PRO A CA 1
ATOM 1376 C C . PRO A 1 168 ? 53.732 28.451 -26.919 1.00 59.88 168 PRO A C 1
ATOM 1378 O O . PRO A 1 168 ? 54.566 27.586 -26.645 1.00 59.88 168 PRO A O 1
ATOM 1381 N N . ILE A 1 169 ? 53.635 29.006 -28.130 1.00 56.38 169 ILE A N 1
ATOM 1382 C CA . ILE A 1 169 ? 54.611 28.817 -29.206 1.00 56.38 169 ILE A CA 1
ATOM 1383 C C . ILE A 1 169 ? 55.947 29.384 -28.722 1.00 56.38 169 ILE A C 1
ATOM 1385 O O . ILE A 1 169 ? 56.080 30.585 -28.494 1.00 56.38 169 ILE A O 1
ATOM 1389 N N . VAL A 1 170 ? 56.932 28.509 -28.536 1.00 56.19 170 VAL A N 1
ATOM 1390 C CA . VAL A 1 170 ? 58.300 28.908 -28.205 1.00 56.19 170 VAL A CA 1
ATOM 1391 C C . VAL A 1 170 ? 59.040 29.139 -29.522 1.00 56.19 170 VAL A C 1
ATOM 1393 O O . VAL A 1 170 ? 59.508 28.193 -30.158 1.00 56.19 170 VAL A O 1
ATOM 1396 N N . ASP A 1 171 ? 59.117 30.397 -29.956 1.00 51.88 171 ASP A N 1
ATOM 1397 C CA . ASP A 1 171 ? 59.931 30.807 -31.103 1.00 51.88 171 ASP A CA 1
ATOM 1398 C C . ASP A 1 171 ? 61.423 30.693 -30.753 1.00 51.88 171 ASP A C 1
ATOM 1400 O O . ASP A 1 171 ? 62.054 31.618 -30.237 1.00 51.88 171 ASP A O 1
ATOM 1404 N N . ASN A 1 172 ? 62.023 29.543 -31.058 1.00 45.84 172 ASN A N 1
ATOM 1405 C CA . ASN A 1 172 ? 63.469 29.360 -30.977 1.00 45.84 172 ASN A CA 1
ATOM 1406 C C . ASN A 1 172 ? 64.162 30.029 -32.176 1.00 45.84 172 ASN A C 1
ATOM 1408 O O . ASN A 1 172 ? 64.575 29.364 -33.130 1.00 45.84 172 ASN A O 1
ATOM 1412 N N . LYS A 1 173 ? 64.357 31.352 -32.114 1.00 47.62 173 LYS A N 1
ATOM 1413 C CA . LYS A 1 173 ? 65.354 32.041 -32.948 1.00 47.62 173 LYS A CA 1
ATOM 1414 C C . LYS A 1 173 ? 66.755 31.626 -32.487 1.00 47.62 173 LYS A C 1
ATOM 1416 O O . LYS A 1 173 ? 67.288 32.144 -31.510 1.00 47.62 173 LYS A O 1
ATOM 1421 N N . ARG A 1 174 ? 67.351 30.664 -33.196 1.00 46.69 174 ARG A N 1
ATOM 1422 C CA . ARG A 1 174 ? 68.773 30.322 -33.066 1.00 46.69 174 ARG A CA 1
ATOM 1423 C C . ARG A 1 174 ? 69.608 31.494 -33.581 1.00 46.69 174 ARG A C 1
ATOM 1425 O O . ARG A 1 174 ? 69.578 31.801 -34.769 1.00 46.69 174 ARG A O 1
ATOM 1432 N N . TYR A 1 175 ? 70.346 32.137 -32.683 1.00 47.16 175 TYR A N 1
ATOM 1433 C CA . TYR A 1 175 ? 71.421 33.057 -33.033 1.00 47.16 175 TYR A CA 1
ATOM 1434 C C . TYR A 1 175 ? 72.529 32.267 -33.742 1.00 47.16 175 TYR A C 1
ATOM 1436 O O . TYR A 1 175 ? 73.137 31.380 -33.146 1.00 47.16 175 TYR A O 1
ATOM 1444 N N . ALA A 1 176 ? 72.772 32.565 -35.018 1.00 45.66 176 ALA A N 1
ATOM 1445 C CA . ALA A 1 176 ? 73.983 32.144 -35.707 1.00 45.66 176 ALA A CA 1
ATOM 1446 C C . ALA A 1 176 ? 75.121 33.078 -35.269 1.00 45.66 176 ALA A C 1
ATOM 1448 O O . ALA A 1 176 ? 75.141 34.251 -35.640 1.00 45.66 176 ALA A O 1
ATOM 1449 N N . LEU A 1 177 ? 76.028 32.567 -34.434 1.00 48.03 177 LEU A N 1
ATOM 1450 C CA . LEU A 1 177 ? 77.314 33.203 -34.165 1.00 48.03 177 LEU A CA 1
ATOM 1451 C C . LEU A 1 177 ? 78.226 32.994 -35.378 1.00 48.03 177 LEU A C 1
ATOM 1453 O O . LEU A 1 177 ? 78.448 31.866 -35.815 1.00 48.03 177 LEU A O 1
ATOM 1457 N N . ILE A 1 178 ? 78.704 34.114 -35.910 1.00 49.75 178 ILE A N 1
ATOM 1458 C CA . ILE A 1 178 ? 79.694 34.235 -36.979 1.00 49.75 178 ILE A CA 1
ATOM 1459 C C . ILE A 1 178 ? 81.069 33.874 -36.403 1.00 49.75 178 ILE A C 1
ATOM 1461 O O . ILE A 1 178 ? 81.434 34.399 -35.349 1.00 49.75 178 ILE A O 1
ATOM 1465 N N . HIS A 1 179 ? 81.826 33.032 -37.108 1.00 51.84 179 HIS A N 1
ATOM 1466 C CA . HIS A 1 179 ? 83.282 32.962 -37.012 1.00 51.84 179 HIS A CA 1
ATOM 1467 C C . HIS A 1 179 ? 83.882 32.682 -38.387 1.00 51.84 179 HIS A C 1
ATOM 1469 O O . HIS A 1 179 ? 83.316 31.823 -39.101 1.00 51.84 179 HIS A O 1
#

Radius of gyration: 34.17 Å; chains: 1; bounding box: 113×69×76 Å

Organism: Salvelinus namaycush (NCBI:txid8040)

Sequence (179 aa):
MPTPYFTLDAQLRFHDKWLKIDLQRVFSAEGLSEMWNEMVKDEEITFNGEESAHPEDCTDCFGTQKKDESNDKEKKEEEEVSTSVHHSIIETWDWGRQPDETELKDCLMVLVDDQQKLSAQMAKSTLSALRLRQRLVILERYLISLSHSMMEEKYKVRWKSPPSPPPPIVDNKRYALIH

Foldseek 3Di:
DPDWDKAFQQDPVCLVVLLPDDLVLLVDPVSLVVLLVVCVVVVRIDTPPPPPDDDDDPDDDDDDDDDDDDDDDPDDDDPPPPCAPLNVLVVVPVVHDDDDPVSVVVSVVSVVVVVVVVVVVVVCVDPVNVSVVSSVSSVVSSVVSVVVVVVVVVVVVVPPDDPDDDDDDDPPPDDDDDD

pLDDT: mean 74.33, std 22.85, range [29.12, 97.31]